Protein AF-A0AAP0PIX1-F1 (afdb_monomer)

Foldseek 3Di:
DVVCCVDPVNVVVLVVVVVVVVVDPPDDDDPDDPCPVVCVPAQKDFDHDDPPDTDIDHRDDDLVDPVQCVDPVRVVCNDPVNPPCVVVLVGPVSCVVLQNPDDDDVCPCCPPHVVVSVCVVPDDDDDPPD

Structure (mmCIF, N/CA/C/O backbone):
data_AF-A0AAP0PIX1-F1
#
_entry.id   AF-A0AAP0PIX1-F1
#
loop_
_atom_site.group_PDB
_atom_site.id
_atom_site.type_symbol
_atom_site.label_atom_id
_atom_site.label_alt_id
_atom_site.label_comp_id
_atom_site.label_asym_id
_atom_site.label_entity_id
_atom_site.label_seq_id
_atom_site.pdbx_PDB_ins_code
_atom_site.Cartn_x
_atom_site.Cartn_y
_atom_site.Cartn_z
_atom_site.occupancy
_atom_site.B_iso_or_equiv
_atom_site.auth_seq_id
_atom_site.auth_comp_id
_atom_site.auth_asym_id
_atom_site.auth_atom_id
_atom_site.pdbx_PDB_model_num
ATOM 1 N N . MET A 1 1 ? -19.109 12.434 10.156 1.00 69.94 1 MET A N 1
ATOM 2 C CA . MET A 1 1 ? -18.601 11.606 11.277 1.00 69.94 1 MET A CA 1
ATOM 3 C C . MET A 1 1 ? -17.072 11.412 11.260 1.00 69.94 1 MET A C 1
ATOM 5 O O . MET A 1 1 ? -16.390 12.119 11.981 1.00 69.94 1 MET A O 1
ATOM 9 N N . TRP A 1 2 ? -16.469 10.580 10.394 1.00 77.62 2 TRP A N 1
ATOM 10 C CA . TRP A 1 2 ? -15.022 10.238 10.450 1.00 77.62 2 TRP A CA 1
ATOM 11 C C . TRP A 1 2 ? -13.988 11.355 10.185 1.00 77.62 2 TRP A C 1
ATOM 13 O O . TRP A 1 2 ? -12.783 11.095 10.271 1.00 77.62 2 TRP A O 1
ATOM 23 N N . ARG A 1 3 ? -14.426 12.562 9.809 1.00 82.75 3 ARG A N 1
ATOM 24 C CA . ARG A 1 3 ? -13.554 13.745 9.695 1.00 82.75 3 ARG A CA 1
ATOM 25 C C . ARG A 1 3 ? -13.294 14.383 11.068 1.00 82.75 3 ARG A C 1
ATOM 27 O O . ARG A 1 3 ? -12.188 14.844 11.308 1.00 82.75 3 ARG A O 1
ATOM 34 N N . MET A 1 4 ? -14.260 14.314 11.987 1.00 86.31 4 MET A N 1
ATOM 35 C CA . MET A 1 4 ? -14.200 14.925 13.322 1.00 86.31 4 MET A CA 1
ATOM 36 C C . MET A 1 4 ? -13.718 13.909 14.362 1.00 86.31 4 MET A C 1
ATOM 38 O O . MET A 1 4 ? -14.446 13.527 15.275 1.00 86.31 4 MET A O 1
ATOM 42 N N . LYS A 1 5 ? -12.479 13.426 14.207 1.00 84.50 5 LYS A N 1
ATOM 43 C CA . LYS A 1 5 ? -11.917 12.372 15.075 1.00 84.50 5 LYS A CA 1
ATOM 44 C C . LYS A 1 5 ? -11.770 12.776 16.546 1.00 84.50 5 LYS A C 1
ATOM 46 O O . LYS A 1 5 ? -11.655 11.888 17.383 1.00 84.50 5 LYS A O 1
ATOM 51 N N . GLN A 1 6 ? -11.737 14.078 16.827 1.00 89.31 6 GLN A N 1
ATOM 52 C CA . GLN A 1 6 ? -11.576 14.641 18.168 1.00 89.31 6 GLN A CA 1
ATOM 53 C C . GLN A 1 6 ? -12.902 14.833 18.919 1.00 89.31 6 GLN A C 1
ATOM 55 O O . GLN A 1 6 ? -12.856 15.107 20.109 1.00 89.31 6 GLN A O 1
ATOM 60 N N . SER A 1 7 ? -14.054 14.676 18.256 1.00 93.31 7 SER A N 1
ATOM 61 C CA . SER A 1 7 ? -15.359 14.741 18.930 1.00 93.31 7 SER A CA 1
ATOM 62 C C . SER A 1 7 ? -15.497 13.640 19.983 1.00 93.31 7 SER A C 1
ATOM 64 O O . SER A 1 7 ? -14.962 12.543 19.798 1.00 93.31 7 SER A O 1
ATOM 66 N N . ASP A 1 8 ? -16.246 13.903 21.052 1.00 92.19 8 ASP A N 1
ATOM 67 C CA . ASP A 1 8 ? -16.367 12.978 22.186 1.00 92.19 8 ASP A CA 1
ATOM 68 C C . ASP A 1 8 ? -16.957 11.629 21.778 1.00 92.19 8 ASP A C 1
ATOM 70 O O . ASP A 1 8 ? -16.409 10.584 22.125 1.00 92.19 8 ASP A O 1
ATOM 74 N N . ALA A 1 9 ? -17.970 11.627 20.907 1.00 89.56 9 ALA A N 1
ATOM 75 C CA . ALA A 1 9 ? -18.521 10.400 20.332 1.00 89.56 9 ALA A CA 1
ATOM 76 C C . ALA A 1 9 ? -17.466 9.592 19.544 1.00 89.56 9 ALA A C 1
ATOM 78 O O . ALA A 1 9 ? -17.371 8.365 19.663 1.00 89.56 9 ALA A O 1
ATOM 79 N N . MET A 1 10 ? -16.623 10.260 18.748 1.00 89.19 10 MET A N 1
ATOM 80 C CA . MET A 1 10 ? -15.562 9.585 17.991 1.00 89.19 10 MET A CA 1
ATOM 81 C C . MET A 1 10 ? -14.406 9.120 18.875 1.00 89.19 10 MET A C 1
ATOM 83 O O . MET A 1 10 ? -13.786 8.102 18.561 1.00 89.19 10 MET A O 1
ATOM 87 N N . ARG A 1 11 ? -14.086 9.851 19.945 1.00 89.56 11 ARG A N 1
ATOM 88 C CA . ARG A 1 11 ? -13.067 9.459 20.924 1.00 89.56 11 ARG A CA 1
ATOM 89 C C . ARG A 1 11 ? -13.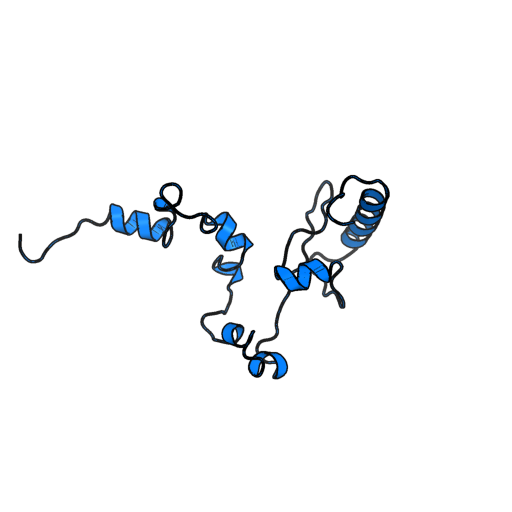534 8.261 21.738 1.00 89.56 11 ARG A C 1
ATOM 91 O O . ARG A 1 11 ? -12.788 7.293 21.843 1.00 89.56 11 ARG A O 1
ATOM 98 N N . PHE A 1 12 ? -14.776 8.280 22.218 1.00 91.50 12 PHE A N 1
ATOM 99 C CA . PHE A 1 12 ? -15.389 7.170 22.942 1.00 91.50 12 PHE A CA 1
ATOM 100 C C . PHE A 1 12 ? -15.391 5.886 22.104 1.00 91.50 12 PHE A C 1
ATOM 102 O O . PHE A 1 12 ? -14.828 4.872 22.514 1.00 91.50 12 PHE A O 1
ATOM 109 N N . THR A 1 13 ? -15.914 5.950 20.875 1.00 90.12 13 THR A N 1
ATOM 110 C CA . THR A 1 13 ? -15.947 4.787 19.967 1.00 90.12 13 THR A CA 1
ATOM 111 C C . THR A 1 13 ? -14.554 4.272 19.595 1.00 90.12 13 THR A C 1
ATOM 113 O O . THR A 1 13 ? -14.359 3.064 19.471 1.00 90.12 13 THR A O 1
ATOM 116 N N . GLN A 1 14 ? -13.562 5.153 19.420 1.00 89.31 14 GLN A N 1
ATOM 117 C CA . GLN A 1 14 ? -12.176 4.735 19.183 1.00 89.31 14 GLN A CA 1
ATOM 118 C C . GLN A 1 14 ? -11.547 4.098 20.424 1.00 89.31 14 GLN A C 1
ATOM 120 O O . GLN A 1 14 ? -10.843 3.106 20.275 1.00 89.31 14 GLN A O 1
ATOM 125 N N . ARG A 1 15 ? -11.827 4.616 21.626 1.00 90.56 15 ARG A N 1
ATOM 126 C CA . ARG A 1 15 ? -11.310 4.074 22.890 1.00 90.56 15 ARG A CA 1
ATOM 127 C C . ARG A 1 15 ? -11.793 2.646 23.122 1.00 90.56 15 ARG A C 1
ATOM 129 O O . ARG A 1 15 ? -10.966 1.773 23.364 1.00 90.56 15 ARG A O 1
ATOM 136 N N . VAL A 1 16 ? -13.102 2.415 22.993 1.00 92.69 16 VAL A N 1
ATOM 137 C CA . VAL A 1 16 ? -13.706 1.079 23.142 1.00 92.69 16 VAL A CA 1
ATOM 138 C C . VAL A 1 16 ? -13.105 0.099 22.130 1.00 92.69 16 VAL A C 1
ATOM 140 O O . VAL A 1 16 ? -12.699 -0.995 22.502 1.00 92.69 16 VAL A O 1
ATOM 143 N N . ARG A 1 17 ? -12.936 0.521 20.870 1.00 91.06 17 ARG A N 1
ATOM 144 C CA . ARG A 1 17 ? -12.323 -0.326 19.833 1.00 91.06 17 ARG A CA 1
ATOM 145 C C . ARG A 1 17 ? -10.852 -0.630 20.074 1.00 91.06 17 ARG A C 1
ATOM 147 O O . ARG A 1 17 ? -10.441 -1.761 19.878 1.00 91.06 17 ARG A O 1
ATOM 154 N N . CYS A 1 18 ? -10.049 0.354 20.478 1.00 90.81 18 CYS A N 1
ATOM 155 C CA . CYS A 1 18 ? -8.646 0.096 20.806 1.00 90.81 18 CYS A CA 1
ATOM 156 C C . CYS A 1 18 ? -8.529 -0.894 21.967 1.00 90.81 18 CYS A C 1
ATOM 158 O O . CYS A 1 18 ? -7.662 -1.757 21.928 1.00 90.81 18 CYS A O 1
ATOM 160 N N . TRP A 1 19 ? -9.397 -0.785 22.978 1.00 91.94 19 TRP A N 1
ATOM 161 C CA . TRP A 1 19 ? -9.438 -1.752 24.073 1.00 91.94 19 TRP A CA 1
ATOM 162 C C . TRP A 1 19 ? -9.752 -3.165 23.566 1.00 91.94 19 TRP A C 1
ATOM 164 O O . TRP A 1 19 ? -9.021 -4.091 23.901 1.00 91.94 19 TRP A O 1
ATOM 174 N N . GLU A 1 20 ? -10.757 -3.311 22.701 1.00 92.38 20 GLU A N 1
ATOM 175 C CA . GLU A 1 20 ? -11.119 -4.592 22.083 1.00 92.38 20 GLU A CA 1
ATOM 176 C C . GLU A 1 20 ? -9.965 -5.175 21.247 1.00 92.38 20 GLU A C 1
ATOM 178 O O . GLU A 1 20 ? -9.625 -6.346 21.389 1.00 92.38 20 GLU A O 1
ATOM 183 N N . TYR A 1 21 ? -9.307 -4.353 20.422 1.00 91.75 21 TYR A N 1
ATOM 184 C CA . TYR A 1 21 ? -8.195 -4.798 19.576 1.00 91.75 21 TYR A CA 1
ATOM 185 C C . TYR A 1 21 ? -6.972 -5.257 20.370 1.00 91.75 21 TYR A C 1
ATOM 187 O O . TYR A 1 21 ? -6.250 -6.125 19.893 1.00 91.75 21 TYR A O 1
ATOM 195 N N . ARG A 1 22 ? -6.739 -4.725 21.577 1.00 90.25 22 ARG A N 1
ATOM 196 C CA . ARG A 1 22 ? -5.639 -5.190 22.441 1.00 90.25 22 ARG A CA 1
ATOM 197 C C . ARG A 1 22 ? -5.840 -6.604 22.964 1.00 90.25 22 ARG A C 1
ATOM 199 O O . ARG A 1 22 ? -4.856 -7.263 23.272 1.00 90.25 22 ARG A O 1
ATOM 206 N N . GLN A 1 23 ? -7.089 -7.041 23.104 1.00 92.38 23 GLN A N 1
ATOM 207 C CA . GLN A 1 23 ? -7.397 -8.394 23.568 1.00 92.38 23 GLN A CA 1
ATOM 208 C C . GLN A 1 23 ? -7.271 -9.429 22.443 1.00 92.38 23 GLN A C 1
ATOM 210 O O . GLN A 1 23 ? -7.301 -10.629 22.697 1.00 92.38 23 GLN A O 1
ATOM 215 N N . GLN A 1 24 ? -7.162 -8.978 21.191 1.00 92.12 24 GLN A N 1
ATOM 216 C CA . GLN A 1 24 ? -7.089 -9.844 20.022 1.00 92.12 24 GLN A CA 1
ATOM 217 C C . GLN A 1 24 ? -5.631 -10.143 19.635 1.00 92.12 24 GLN A C 1
ATOM 219 O O . GLN A 1 24 ? -4.724 -9.371 19.958 1.00 92.12 24 GLN A O 1
ATOM 224 N N . PRO A 1 25 ? -5.387 -11.238 18.894 1.00 94.31 25 PRO A N 1
ATOM 225 C CA . PRO A 1 25 ? -4.084 -11.502 18.295 1.00 94.31 25 PRO A CA 1
ATOM 226 C C . PRO A 1 25 ? -3.641 -10.384 17.341 1.00 94.31 25 PRO A C 1
ATOM 228 O O . PRO A 1 25 ? -4.454 -9.637 16.797 1.00 94.31 25 PRO A O 1
ATOM 231 N N . SER A 1 26 ? -2.338 -10.323 17.058 1.00 90.75 26 SER A N 1
ATOM 232 C CA . SER A 1 26 ? -1.739 -9.304 16.181 1.00 90.75 26 SER A CA 1
ATOM 233 C C . SER A 1 26 ? -2.311 -9.283 14.755 1.00 90.75 26 SER A C 1
ATOM 235 O O . SER A 1 26 ? -2.324 -8.231 14.111 1.00 90.75 26 SER A O 1
ATOM 237 N N . MET A 1 27 ? -2.797 -10.424 14.256 1.00 92.00 27 MET A N 1
ATOM 238 C CA . MET A 1 27 ? -3.501 -10.543 12.981 1.00 92.00 27 MET A CA 1
ATOM 239 C C . MET A 1 27 ? -4.813 -11.295 13.174 1.00 92.00 27 MET A C 1
ATOM 241 O O . MET A 1 27 ? -4.833 -12.437 13.624 1.00 92.00 27 MET A O 1
ATOM 245 N N . VAL A 1 28 ? -5.911 -10.657 12.777 1.00 93.50 28 VAL A N 1
ATOM 246 C CA . VAL A 1 28 ? -7.265 -11.204 12.867 1.00 93.50 28 VAL A CA 1
ATOM 247 C C . VAL A 1 28 ? -7.998 -10.990 11.547 1.00 93.50 28 VAL A C 1
ATOM 249 O O . VAL A 1 28 ? -7.895 -9.932 10.918 1.00 93.50 28 VAL A O 1
ATOM 252 N N . ARG A 1 29 ? -8.751 -12.000 11.101 1.00 91.94 29 ARG A N 1
ATOM 253 C CA . ARG A 1 29 ? -9.639 -11.871 9.941 1.00 91.94 29 ARG A CA 1
ATOM 254 C C . ARG A 1 29 ? -10.947 -11.225 10.383 1.00 91.94 29 ARG A C 1
ATOM 256 O O . ARG A 1 29 ? -11.638 -11.749 11.248 1.00 91.94 29 ARG A O 1
ATOM 263 N N . VAL A 1 30 ? -11.321 -10.128 9.732 1.00 89.06 30 VAL A N 1
ATOM 264 C CA . VAL A 1 30 ? -12.580 -9.423 10.002 1.00 89.06 30 VAL A CA 1
ATOM 265 C C . VAL A 1 30 ? -13.595 -9.737 8.903 1.00 89.06 30 VAL A C 1
ATOM 267 O O . VAL A 1 30 ? -13.260 -9.725 7.720 1.00 89.06 30 VAL A O 1
ATOM 270 N N . THR A 1 31 ? -14.847 -9.999 9.281 1.00 89.44 31 THR A N 1
ATOM 271 C CA . THR A 1 31 ? -15.933 -10.311 8.333 1.00 89.44 31 THR A CA 1
ATOM 272 C C . THR A 1 31 ? -16.421 -9.084 7.566 1.00 89.44 31 THR A C 1
ATOM 274 O O . THR A 1 31 ? -16.711 -9.169 6.375 1.00 89.44 31 THR A O 1
ATOM 277 N N . ARG A 1 32 ? -16.512 -7.926 8.229 1.00 86.81 32 ARG A N 1
ATOM 278 C CA . ARG A 1 32 ? -16.939 -6.659 7.624 1.00 86.81 32 ARG A CA 1
ATOM 279 C C . ARG A 1 32 ? -15.988 -5.532 8.007 1.00 86.81 32 ARG A C 1
ATOM 281 O O . ARG A 1 32 ? -15.641 -5.403 9.178 1.00 86.81 32 ARG A O 1
ATOM 288 N N . PRO A 1 33 ? -15.597 -4.663 7.063 1.00 87.00 33 PRO A N 1
ATOM 289 C CA . PRO A 1 33 ? -14.685 -3.583 7.381 1.00 87.00 33 PRO A CA 1
ATOM 290 C C . PRO A 1 33 ? -15.364 -2.582 8.312 1.00 87.00 33 PRO A C 1
ATOM 292 O O . PRO A 1 33 ? -16.436 -2.064 8.008 1.00 87.00 33 PRO A O 1
AT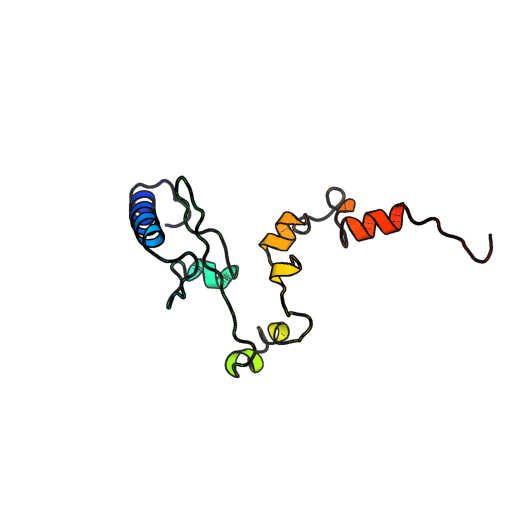OM 295 N N . THR A 1 34 ? -14.661 -2.158 9.360 1.00 85.50 34 THR A N 1
ATOM 296 C CA . THR A 1 34 ? -15.135 -1.137 10.317 1.00 85.50 34 THR A CA 1
ATOM 297 C C . THR A 1 34 ? -15.485 0.215 9.656 1.00 85.50 34 THR A C 1
ATOM 299 O O . THR A 1 34 ? -16.106 1.094 10.251 1.00 85.50 34 THR A O 1
ATOM 302 N N . ARG A 1 35 ? -15.034 0.416 8.407 1.00 82.69 35 ARG A N 1
ATOM 303 C CA . ARG A 1 35 ? -15.226 1.628 7.597 1.00 82.69 35 ARG A CA 1
ATOM 304 C C . ARG A 1 35 ? -15.470 1.273 6.127 1.00 82.69 35 ARG A C 1
ATOM 306 O O . ARG A 1 35 ? -14.521 1.328 5.334 1.00 82.69 35 ARG A O 1
ATOM 313 N N . PRO A 1 36 ? -16.706 0.913 5.752 1.00 82.75 36 PRO A N 1
ATOM 314 C CA . PRO A 1 36 ? -17.030 0.515 4.383 1.00 82.75 36 PRO A CA 1
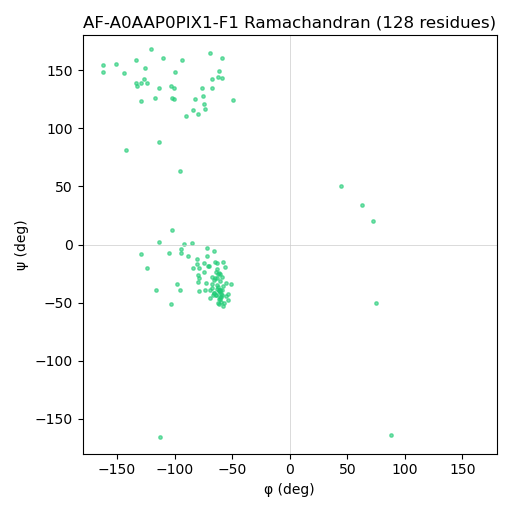ATOM 315 C C . PRO A 1 36 ? -16.759 1.630 3.359 1.00 82.75 36 PRO A C 1
ATOM 317 O O . PRO A 1 36 ? -16.189 1.380 2.298 1.00 82.75 36 PRO A O 1
ATOM 320 N N . ASP A 1 37 ? -17.065 2.882 3.721 1.00 81.56 37 ASP A N 1
ATOM 321 C CA . ASP A 1 37 ? -16.846 4.100 2.920 1.00 81.56 37 ASP A CA 1
ATOM 322 C C . ASP A 1 37 ? -15.389 4.287 2.475 1.00 81.56 37 ASP A C 1
ATOM 324 O O . ASP A 1 37 ? -15.090 4.870 1.425 1.00 81.56 37 ASP A O 1
ATOM 328 N N . LYS A 1 38 ? -14.462 3.847 3.327 1.00 78.88 38 LYS A N 1
ATOM 329 C CA . LYS A 1 38 ? -13.027 4.018 3.137 1.00 78.88 38 LYS A CA 1
ATOM 330 C C . LYS A 1 38 ? -12.404 2.792 2.491 1.00 78.88 38 LYS A C 1
ATOM 332 O O . LYS A 1 38 ? -11.550 2.964 1.622 1.00 78.88 38 LYS A O 1
ATOM 337 N N . ALA A 1 39 ? -12.862 1.603 2.884 1.00 79.19 39 ALA A N 1
ATOM 338 C CA . ALA A 1 39 ? -12.472 0.329 2.293 1.00 79.19 39 ALA A CA 1
ATOM 339 C C . ALA A 1 39 ? -12.673 0.347 0.771 1.00 79.19 39 ALA A C 1
ATOM 341 O O . ALA A 1 39 ? -11.726 0.098 0.030 1.00 79.19 39 ALA A O 1
ATOM 342 N N . ARG A 1 40 ? -13.848 0.805 0.310 1.00 75.62 40 ARG A N 1
ATOM 343 C CA . ARG A 1 40 ? -14.176 0.930 -1.122 1.00 75.62 40 ARG A CA 1
ATOM 344 C C . ARG A 1 40 ? -13.272 1.892 -1.904 1.00 75.62 40 ARG A C 1
ATOM 346 O O . ARG A 1 40 ? -13.162 1.766 -3.112 1.00 75.62 40 ARG A O 1
ATOM 353 N N . ARG A 1 41 ? -12.640 2.870 -1.242 1.00 73.88 41 ARG A N 1
ATOM 354 C CA . ARG A 1 41 ? -11.909 3.961 -1.917 1.00 73.88 41 ARG A CA 1
ATOM 355 C C . ARG A 1 41 ? -10.404 3.755 -2.009 1.00 73.88 41 ARG A C 1
ATOM 357 O O . ARG A 1 41 ? -9.778 4.286 -2.913 1.00 73.88 41 ARG A O 1
ATOM 364 N N . LEU A 1 42 ? -9.795 3.120 -1.009 1.00 65.56 42 LEU A N 1
ATOM 365 C CA . LEU A 1 42 ? -8.336 3.171 -0.830 1.00 65.56 42 LEU A CA 1
ATOM 366 C C . LEU A 1 42 ? -7.666 1.811 -0.665 1.00 65.56 42 LEU A C 1
ATOM 368 O O . LEU A 1 42 ? -6.437 1.768 -0.606 1.00 65.56 42 LEU A O 1
ATOM 372 N N . GLY A 1 43 ? -8.428 0.725 -0.534 1.00 60.62 43 GLY A N 1
ATOM 373 C CA . GLY A 1 43 ? -7.871 -0.583 -0.203 1.00 60.62 43 GLY A CA 1
ATOM 374 C C . GLY A 1 43 ? -7.458 -0.698 1.270 1.00 60.62 43 GLY A C 1
ATOM 375 O O . GLY A 1 43 ? -7.870 -1.624 1.943 1.00 60.62 43 GLY A O 1
ATOM 376 N N . TYR A 1 44 ? -6.677 0.237 1.828 1.00 64.44 44 TYR A N 1
ATOM 377 C CA . TYR A 1 44 ? -6.248 0.159 3.235 1.00 64.44 44 TYR A CA 1
ATOM 378 C C . TYR A 1 44 ? -5.741 1.506 3.798 1.00 64.44 44 TYR A C 1
ATOM 380 O O . TYR A 1 44 ? -5.203 2.334 3.057 1.00 64.44 44 TYR A O 1
ATOM 388 N N . LYS A 1 45 ? -5.934 1.761 5.106 1.00 62.53 45 LYS A N 1
ATOM 389 C CA . LYS A 1 45 ? -5.343 2.897 5.859 1.00 62.53 45 LYS A CA 1
ATOM 390 C C . LYS A 1 45 ? -5.405 2.648 7.376 1.00 62.53 45 LYS A C 1
ATOM 392 O O . LYS A 1 45 ? -6.315 1.965 7.833 1.00 62.53 45 LYS A O 1
ATOM 397 N N . ALA A 1 46 ? -4.499 3.272 8.142 1.00 62.34 46 ALA A N 1
ATOM 398 C CA . ALA A 1 46 ? -4.549 3.323 9.611 1.00 62.34 46 ALA A CA 1
ATOM 399 C C . ALA A 1 46 ? -5.938 3.755 10.101 1.00 62.34 46 ALA A C 1
ATOM 401 O O . ALA A 1 46 ? -6.436 4.819 9.692 1.00 62.34 46 ALA A O 1
ATOM 402 N N . LYS A 1 47 ? -6.557 2.940 10.957 1.00 74.12 47 LYS A N 1
ATOM 403 C CA . LYS A 1 47 ? -7.917 3.192 11.440 1.00 74.12 47 LYS A CA 1
ATOM 404 C C . LYS A 1 47 ? -7.932 3.741 12.857 1.00 74.12 47 LYS A C 1
ATOM 406 O O . LYS A 1 47 ? -8.530 4.800 13.067 1.00 74.12 47 LYS A O 1
ATOM 411 N N . GLN A 1 48 ? -7.236 3.076 13.769 1.00 81.31 48 GLN A N 1
ATOM 412 C CA . GLN A 1 48 ? -7.130 3.448 15.173 1.00 81.31 48 GLN A CA 1
ATOM 413 C C . GLN A 1 48 ? -5.676 3.378 15.627 1.00 81.31 48 GLN A C 1
ATOM 415 O O . GLN A 1 48 ? -4.844 2.715 15.011 1.00 81.31 48 GLN A O 1
ATOM 420 N N . GLN A 1 49 ? -5.379 4.092 16.699 1.00 86.56 49 GLN A N 1
ATOM 421 C CA . GLN A 1 49 ? -4.108 4.010 17.392 1.00 86.56 49 GLN A CA 1
ATOM 422 C C . GLN A 1 49 ? -4.378 4.178 18.880 1.00 86.56 49 GLN A C 1
ATOM 424 O O . GLN A 1 49 ? -5.301 4.902 19.261 1.00 86.56 49 GLN A O 1
ATOM 429 N N . ASP A 1 50 ? -3.581 3.516 19.696 1.00 86.00 50 ASP A N 1
ATOM 430 C CA . ASP A 1 50 ? -3.459 3.838 21.106 1.00 86.00 50 ASP A CA 1
ATOM 431 C C . ASP A 1 50 ? -2.051 4.392 21.382 1.00 86.00 50 ASP A C 1
ATOM 433 O O . ASP A 1 50 ? -1.363 4.830 20.457 1.00 86.00 50 ASP A O 1
ATOM 437 N N . SER A 1 51 ? -1.655 4.462 22.651 1.00 87.50 51 SER A N 1
ATOM 438 C CA . SER A 1 51 ? -0.324 4.921 23.058 1.00 87.50 51 SER A CA 1
ATOM 439 C C . SER A 1 51 ? 0.807 4.036 22.529 1.00 87.50 51 SER A C 1
ATOM 441 O O . SER A 1 51 ? 1.925 4.515 22.375 1.00 87.50 51 SER A O 1
ATOM 443 N N . THR A 1 52 ? 0.524 2.763 22.254 1.00 89.19 52 THR A N 1
ATOM 444 C CA . THR A 1 52 ? 1.534 1.721 22.037 1.00 89.19 52 THR A CA 1
ATOM 445 C C . THR A 1 52 ? 1.483 1.171 20.609 1.00 89.19 52 THR A C 1
ATOM 447 O O . THR A 1 52 ? 2.514 0.954 19.979 1.00 89.19 52 THR A O 1
ATOM 450 N N . TYR A 1 53 ? 0.287 0.998 20.057 1.00 90.81 53 TYR A N 1
ATOM 451 C CA . TYR A 1 53 ? 0.010 0.301 18.813 1.00 90.81 53 TYR A CA 1
ATOM 452 C C . TYR A 1 53 ? -0.776 1.164 17.827 1.00 90.81 53 TYR A C 1
ATOM 454 O O . TYR A 1 53 ? -1.586 2.030 18.173 1.00 90.81 53 TYR A O 1
ATOM 462 N N . LYS A 1 54 ? -0.564 0.875 16.542 1.00 90.25 54 LYS A N 1
ATOM 463 C CA . LYS A 1 54 ? -1.357 1.404 15.432 1.00 90.25 54 LYS A CA 1
ATOM 464 C C . LYS A 1 54 ? -2.046 0.245 14.737 1.00 90.25 54 LYS A C 1
ATOM 466 O O . LYS A 1 54 ? -1.387 -0.682 14.279 1.00 90.25 54 LYS A O 1
ATOM 471 N N . TYR A 1 55 ? -3.362 0.341 14.610 1.00 90.38 55 TYR A N 1
ATOM 472 C CA . TYR A 1 55 ? -4.196 -0.699 14.029 1.00 90.38 55 TYR A CA 1
ATOM 473 C C . TYR A 1 55 ? -4.548 -0.361 12.580 1.00 90.38 55 TYR A C 1
ATOM 475 O O . TYR A 1 55 ? -4.944 0.765 12.229 1.00 90.38 55 TYR A O 1
ATOM 483 N N . PHE A 1 56 ? -4.420 -1.369 11.725 1.00 88.88 56 PHE A N 1
ATOM 484 C CA . PHE A 1 56 ? -4.689 -1.287 10.298 1.00 88.88 56 PHE A CA 1
ATOM 485 C C . PHE A 1 56 ? -5.620 -2.426 9.905 1.00 88.88 56 PHE A C 1
ATOM 487 O O . PHE A 1 56 ? -5.419 -3.559 10.317 1.00 88.88 56 PHE A O 1
ATOM 494 N N . GLU A 1 57 ? -6.595 -2.135 9.050 1.00 88.44 57 GLU A N 1
ATOM 495 C CA . GLU A 1 57 ? -7.280 -3.190 8.306 1.00 88.44 57 GLU A CA 1
ATOM 496 C C . GLU A 1 57 ? -6.706 -3.224 6.899 1.00 88.44 57 GLU A C 1
ATOM 498 O O . GLU A 1 57 ? -6.687 -2.197 6.210 1.00 88.44 57 GLU A O 1
ATOM 503 N N . VAL A 1 58 ? -6.239 -4.402 6.499 1.00 88.38 58 VAL A N 1
ATOM 504 C CA . VAL A 1 58 ? -5.687 -4.674 5.175 1.00 88.38 58 VAL A CA 1
ATOM 505 C C . VAL A 1 58 ? -6.746 -5.407 4.362 1.00 88.38 58 VAL A C 1
ATOM 507 O O . VAL A 1 58 ? -7.268 -6.426 4.804 1.00 88.38 58 VAL A O 1
ATOM 510 N N . ILE A 1 59 ? -7.076 -4.890 3.176 1.00 89.12 59 ILE A N 1
ATOM 511 C CA . ILE A 1 59 ? -7.939 -5.607 2.235 1.00 89.12 59 ILE A CA 1
ATOM 512 C C . ILE A 1 59 ? -7.073 -6.564 1.430 1.00 89.12 59 ILE A C 1
ATOM 514 O O . ILE A 1 59 ? -6.199 -6.142 0.671 1.00 89.12 59 ILE A O 1
ATOM 518 N N . LEU A 1 60 ? -7.346 -7.849 1.618 1.00 90.00 60 LEU A N 1
ATOM 519 C CA . LEU A 1 60 ? -6.779 -8.937 0.842 1.00 90.00 60 LEU A CA 1
ATOM 520 C C . LEU A 1 60 ? -7.798 -9.380 -0.207 1.00 90.00 60 LEU A C 1
ATOM 522 O O . LEU A 1 60 ? -9.007 -9.281 0.001 1.00 90.00 60 LEU A O 1
ATOM 526 N N . ILE A 1 61 ? -7.288 -9.846 -1.337 1.00 90.38 61 ILE A N 1
ATOM 527 C CA . ILE A 1 61 ? -8.075 -10.375 -2.448 1.00 90.38 61 ILE A CA 1
ATOM 528 C C . ILE A 1 61 ? -7.557 -11.784 -2.701 1.00 90.38 61 ILE A C 1
ATOM 530 O O . ILE A 1 61 ? -6.345 -11.987 -2.658 1.00 90.38 61 ILE A O 1
ATOM 534 N N . ASP A 1 62 ? -8.461 -12.723 -2.963 1.00 93.31 62 ASP A N 1
ATOM 535 C CA . ASP A 1 62 ? -8.116 -14.075 -3.395 1.00 93.31 62 ASP A CA 1
ATOM 536 C C . ASP A 1 62 ? -8.035 -14.132 -4.934 1.00 93.31 62 ASP A C 1
ATOM 538 O O . ASP A 1 62 ? -9.069 -14.026 -5.599 1.00 93.31 62 ASP A O 1
ATOM 542 N N . PRO A 1 63 ? -6.837 -14.292 -5.531 1.00 94.56 63 PRO A N 1
ATOM 543 C CA . PRO A 1 63 ? -6.682 -14.359 -6.983 1.00 94.56 63 PRO A CA 1
ATOM 544 C C . PRO A 1 63 ? -7.225 -15.645 -7.620 1.00 94.56 63 PRO A C 1
ATOM 546 O O . PRO A 1 63 ? -7.411 -15.674 -8.842 1.00 94.56 63 PRO A O 1
ATOM 549 N N . ALA A 1 64 ? -7.425 -16.709 -6.833 1.00 95.06 64 ALA A N 1
ATOM 550 C CA . ALA A 1 64 ? -7.953 -17.986 -7.310 1.00 95.06 64 ALA A CA 1
ATOM 551 C C . ALA A 1 64 ? -9.483 -17.961 -7.451 1.00 95.06 64 ALA A C 1
ATOM 553 O O . ALA A 1 64 ? -10.055 -18.788 -8.155 1.00 95.06 64 ALA A O 1
ATOM 554 N N . HIS A 1 65 ? -10.151 -16.990 -6.829 1.00 96.56 65 HIS A N 1
ATOM 555 C CA . HIS A 1 65 ? -11.600 -16.899 -6.846 1.00 96.56 65 HIS A CA 1
ATOM 556 C C . HIS A 1 65 ? -12.141 -16.392 -8.196 1.00 96.56 65 HIS A C 1
ATOM 558 O O . HIS A 1 65 ? -11.762 -15.319 -8.675 1.00 96.56 65 HIS A O 1
ATOM 564 N N . ASN A 1 66 ? -13.093 -17.124 -8.786 1.00 96.56 66 ASN A N 1
ATOM 565 C CA . ASN A 1 66 ? -13.645 -16.820 -10.114 1.00 96.56 66 ASN A CA 1
ATOM 566 C C . ASN A 1 66 ? -14.262 -15.419 -10.218 1.00 96.56 66 ASN A C 1
ATOM 568 O O . ASN A 1 66 ? -14.086 -14.764 -11.241 1.00 96.56 66 ASN A O 1
ATOM 572 N N . ALA A 1 67 ? -14.914 -14.908 -9.165 1.00 95.94 67 ALA A N 1
ATOM 573 C CA . ALA A 1 67 ? -15.483 -13.557 -9.212 1.00 95.94 67 ALA A CA 1
ATOM 574 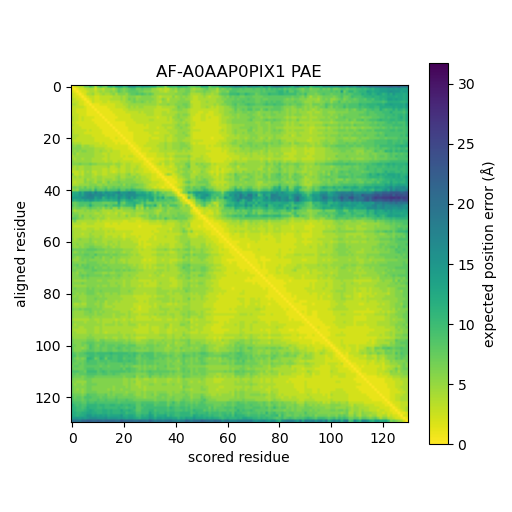C C . ALA A 1 67 ? -14.408 -12.466 -9.378 1.00 95.94 67 ALA A C 1
ATOM 576 O O . ALA A 1 67 ? -14.672 -11.435 -9.985 1.00 95.94 67 ALA A O 1
ATOM 577 N N . ILE A 1 68 ? -13.183 -12.702 -8.891 1.00 94.44 68 ILE A N 1
ATOM 578 C CA . ILE A 1 68 ? -12.054 -11.779 -9.071 1.00 94.44 68 ILE A CA 1
ATOM 579 C C . ILE A 1 68 ? -11.461 -11.920 -10.473 1.00 94.44 68 ILE A C 1
ATOM 581 O O . ILE A 1 68 ? -11.120 -10.918 -11.096 1.00 94.44 68 ILE A O 1
ATOM 585 N N . ARG A 1 69 ? -11.354 -13.152 -10.983 1.00 94.88 69 ARG A N 1
ATOM 586 C CA . ARG A 1 69 ? -10.801 -13.426 -12.320 1.00 94.88 69 ARG A CA 1
ATOM 587 C C . ARG A 1 69 ? -11.696 -12.895 -13.442 1.00 94.88 69 ARG A C 1
ATOM 589 O O . ARG A 1 69 ? -11.182 -12.391 -14.438 1.00 94.88 69 ARG A O 1
ATOM 596 N N . ASN A 1 70 ? -13.011 -12.985 -13.259 1.00 96.31 70 ASN A N 1
ATOM 597 C CA . ASN A 1 70 ? -14.002 -12.590 -14.258 1.00 96.31 70 ASN A CA 1
ATOM 598 C C . ASN A 1 70 ? -14.316 -11.084 -14.235 1.00 96.31 70 ASN A C 1
ATOM 600 O O . ASN A 1 70 ? -14.812 -10.567 -15.231 1.00 96.31 70 ASN A O 1
ATOM 604 N N . ASP A 1 71 ? -14.037 -10.368 -13.137 1.00 95.88 71 ASP A N 1
ATOM 605 C CA . ASP A 1 71 ? -14.284 -8.923 -13.051 1.00 95.88 71 ASP A CA 1
ATOM 606 C C . ASP A 1 71 ? -13.164 -8.121 -13.756 1.00 95.88 71 ASP A C 1
ATOM 608 O O . ASP A 1 71 ? -12.036 -8.051 -13.248 1.00 95.88 71 ASP A O 1
ATOM 612 N N . PRO A 1 72 ? -13.457 -7.440 -14.884 1.00 94.88 72 PRO A N 1
ATOM 613 C CA . PRO A 1 72 ? -12.460 -6.698 -15.659 1.00 94.88 72 PRO A CA 1
ATOM 614 C C . PRO A 1 72 ? -11.850 -5.504 -14.908 1.00 94.88 72 PRO A C 1
ATOM 616 O O . PRO A 1 72 ? -10.823 -4.970 -15.322 1.00 94.88 72 PRO A O 1
ATOM 619 N N . ARG A 1 73 ? -12.456 -5.050 -13.804 1.00 92.25 73 ARG A N 1
ATOM 620 C CA . ARG A 1 73 ? -11.946 -3.914 -13.019 1.00 92.25 73 ARG A CA 1
ATOM 621 C C . ARG A 1 73 ? -10.789 -4.306 -12.106 1.00 92.25 73 ARG A C 1
ATOM 623 O O . ARG A 1 73 ? -9.966 -3.454 -11.761 1.00 92.25 73 ARG A O 1
ATOM 630 N N . ILE A 1 74 ? -10.745 -5.563 -11.667 1.00 91.69 74 ILE A N 1
ATOM 631 C CA . ILE A 1 74 ? -9.823 -6.022 -10.621 1.00 91.69 74 ILE A CA 1
ATOM 632 C C . ILE A 1 74 ? -8.942 -7.190 -11.053 1.00 91.69 74 ILE A C 1
ATOM 634 O O . ILE A 1 74 ? -7.878 -7.363 -10.459 1.00 91.69 74 ILE A O 1
ATOM 638 N N . ASN A 1 75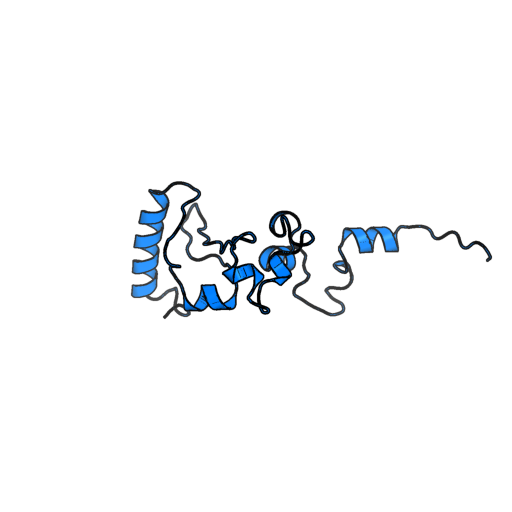 ? -9.320 -7.940 -12.092 1.00 93.94 75 ASN A N 1
ATOM 639 C CA . ASN A 1 75 ? -8.603 -9.134 -12.548 1.00 93.94 75 ASN A CA 1
ATOM 640 C C . ASN A 1 75 ? -7.122 -8.894 -12.893 1.00 93.94 75 ASN A C 1
ATOM 642 O O . ASN A 1 75 ? -6.329 -9.832 -12.839 1.00 93.94 75 ASN A O 1
ATOM 646 N N . TRP A 1 76 ? -6.707 -7.645 -13.141 1.00 94.88 76 TRP A N 1
ATOM 647 C CA . TRP A 1 76 ? -5.297 -7.269 -13.266 1.00 94.88 76 TRP A CA 1
ATOM 648 C C . TRP A 1 76 ? -4.462 -7.766 -12.079 1.00 94.88 76 TRP A C 1
ATOM 650 O O . TRP A 1 76 ? -3.320 -8.167 -12.274 1.00 94.88 76 TRP A O 1
ATOM 660 N N . ILE A 1 77 ? -5.023 -7.808 -10.862 1.00 93.69 77 ILE A N 1
ATOM 661 C CA . ILE A 1 77 ? -4.326 -8.273 -9.654 1.00 93.69 77 ILE A CA 1
ATOM 662 C C . ILE A 1 77 ? -3.945 -9.760 -9.726 1.00 93.69 77 ILE A C 1
ATOM 664 O O . ILE A 1 77 ? -3.002 -10.171 -9.052 1.00 93.69 77 ILE A O 1
ATOM 668 N N . CYS A 1 78 ? -4.641 -10.557 -10.545 1.00 95.12 78 CYS A N 1
ATOM 669 C CA . CYS A 1 78 ? -4.404 -11.992 -10.692 1.00 95.12 78 CYS A CA 1
ATOM 670 C C . CYS A 1 78 ? -3.144 -12.315 -11.505 1.00 95.12 78 CYS A C 1
ATOM 672 O O . CYS A 1 78 ? -2.655 -13.444 -11.440 1.00 95.12 78 CYS A O 1
ATOM 674 N N . ASN A 1 79 ? -2.591 -11.351 -12.248 1.00 95.75 79 ASN A N 1
ATOM 675 C CA . ASN A 1 79 ? -1.379 -11.585 -13.028 1.00 95.75 79 ASN A CA 1
ATOM 676 C C . ASN A 1 79 ? -0.167 -11.822 -12.104 1.00 95.75 79 ASN A C 1
ATOM 678 O O . ASN A 1 79 ? -0.006 -11.133 -11.089 1.00 95.75 79 ASN A O 1
ATOM 682 N N . PRO A 1 80 ? 0.761 -12.729 -12.466 1.00 95.88 80 PRO A N 1
ATOM 683 C CA . PRO A 1 80 ? 1.889 -13.106 -11.607 1.00 95.88 80 PRO A CA 1
ATOM 684 C C . PRO A 1 80 ? 2.823 -11.932 -11.269 1.00 95.88 80 PRO A C 1
ATOM 686 O O . PRO A 1 80 ? 3.435 -11.913 -10.201 1.00 95.88 80 PRO A O 1
ATOM 689 N N . VAL A 1 81 ? 2.876 -10.901 -12.119 1.00 96.25 81 VAL A N 1
ATOM 690 C CA . VAL A 1 81 ? 3.644 -9.664 -11.881 1.00 96.25 81 VAL A CA 1
ATOM 691 C C . VAL A 1 81 ? 3.162 -8.867 -10.663 1.00 96.25 81 VAL A C 1
ATOM 693 O O . VAL A 1 81 ? 3.885 -7.995 -10.172 1.00 96.25 81 VAL A O 1
ATOM 696 N N . HIS A 1 82 ? 1.961 -9.152 -10.150 1.00 95.38 82 HIS A N 1
ATOM 697 C CA . HIS A 1 82 ? 1.359 -8.509 -8.982 1.00 95.38 82 HIS A CA 1
ATOM 698 C C . HIS A 1 82 ? 1.441 -9.351 -7.700 1.00 95.38 82 HIS A C 1
ATOM 700 O O . HIS A 1 82 ? 0.860 -8.963 -6.687 1.00 95.38 82 HIS A O 1
ATOM 706 N N . LYS A 1 83 ? 2.240 -10.425 -7.685 1.00 94.88 83 LYS A N 1
ATOM 707 C CA . LYS A 1 83 ? 2.613 -11.116 -6.441 1.00 94.88 83 LYS A CA 1
ATOM 708 C C . LYS A 1 83 ? 3.404 -10.191 -5.511 1.00 94.88 83 LYS A C 1
ATOM 710 O O . LYS A 1 83 ? 4.183 -9.352 -5.975 1.00 94.88 83 LYS A O 1
ATOM 715 N N . HIS A 1 84 ? 3.198 -10.326 -4.205 1.00 95.75 84 HIS A N 1
ATOM 716 C CA . HIS A 1 84 ? 3.949 -9.624 -3.157 1.00 95.75 84 HIS A CA 1
ATOM 717 C C . HIS A 1 84 ? 4.176 -8.121 -3.406 1.00 95.75 84 HIS A C 1
ATOM 719 O O . HIS A 1 84 ? 5.299 -7.602 -3.386 1.00 95.75 84 HIS A O 1
ATOM 725 N N . ARG A 1 85 ? 3.103 -7.391 -3.729 1.00 95.06 85 ARG A N 1
ATOM 726 C CA . ARG A 1 85 ? 3.165 -5.937 -3.975 1.00 95.06 85 ARG A CA 1
ATOM 727 C C . ARG A 1 85 ? 3.527 -5.157 -2.717 1.00 95.06 85 ARG A C 1
ATOM 729 O O . ARG A 1 85 ? 4.129 -4.088 -2.823 1.00 95.06 85 ARG A O 1
ATOM 736 N N . GLU A 1 86 ? 3.133 -5.670 -1.561 1.00 91.94 86 GLU A N 1
ATOM 737 C CA . GLU A 1 86 ? 3.456 -5.169 -0.232 1.00 91.94 86 GLU A CA 1
ATOM 738 C C . GLU A 1 86 ? 4.964 -5.165 0.012 1.00 91.94 86 GLU A C 1
ATOM 740 O O . GLU A 1 86 ? 5.506 -4.105 0.323 1.00 91.94 86 GLU A O 1
ATOM 745 N N . LEU A 1 87 ? 5.651 -6.277 -0.266 1.00 95.06 87 LEU A N 1
ATOM 746 C CA . LEU A 1 87 ? 7.100 -6.400 -0.077 1.00 95.06 87 LEU A CA 1
ATOM 747 C C . LEU A 1 87 ? 7.889 -5.507 -1.043 1.00 95.06 87 LEU A C 1
ATOM 749 O O . LEU A 1 87 ? 8.913 -4.936 -0.684 1.00 95.06 87 LEU A O 1
ATOM 753 N N . ARG A 1 88 ? 7.379 -5.307 -2.264 1.00 94.19 88 ARG A N 1
ATOM 754 C CA . ARG A 1 88 ? 8.009 -4.439 -3.279 1.00 94.19 88 ARG A CA 1
ATOM 755 C C . ARG A 1 88 ? 7.651 -2.953 -3.145 1.00 94.19 88 ARG A C 1
ATOM 757 O O . ARG A 1 88 ? 8.043 -2.136 -3.983 1.00 94.19 88 ARG A O 1
ATOM 764 N N . GLY A 1 89 ? 6.856 -2.576 -2.141 1.00 92.75 89 GLY A N 1
ATOM 765 C CA . GLY A 1 89 ? 6.438 -1.189 -1.931 1.00 92.75 89 GLY A CA 1
ATOM 766 C C . GLY A 1 89 ? 5.593 -0.620 -3.080 1.00 92.75 89 GLY A C 1
ATOM 767 O O . GLY A 1 89 ? 5.708 0.562 -3.409 1.00 92.75 89 GLY A O 1
ATOM 768 N N . LEU A 1 90 ? 4.767 -1.454 -3.721 1.00 92.6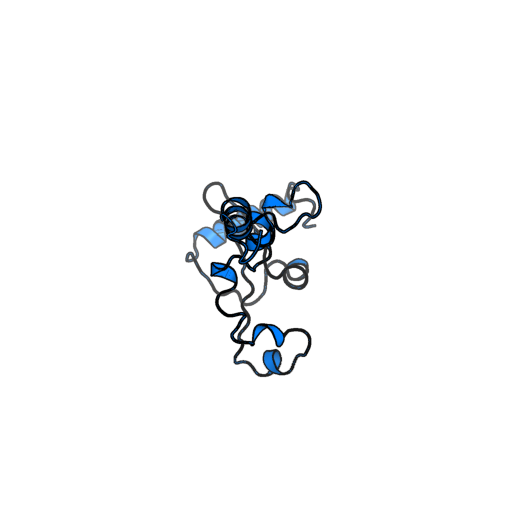2 90 LEU A N 1
ATOM 769 C CA . LEU A 1 90 ? 3.857 -1.071 -4.813 1.00 92.62 90 LEU A CA 1
ATOM 770 C C . LEU A 1 90 ? 2.435 -0.746 -4.331 1.00 92.62 90 LEU A C 1
ATOM 772 O O . LEU A 1 90 ? 1.582 -0.345 -5.133 1.00 92.62 90 LEU A O 1
ATOM 776 N N . THR A 1 91 ? 2.173 -0.923 -3.035 1.00 90.69 91 THR A N 1
ATOM 777 C CA . THR A 1 91 ? 0.959 -0.448 -2.359 1.00 90.69 91 THR A CA 1
ATOM 778 C C . THR A 1 91 ? 0.960 1.080 -2.263 1.00 90.69 91 THR A C 1
ATOM 780 O O . THR A 1 91 ? 1.987 1.731 -2.447 1.00 90.69 91 THR A O 1
ATOM 783 N N . SER A 1 92 ? -0.193 1.683 -1.969 1.00 87.50 92 SER A N 1
ATOM 784 C CA . SER A 1 92 ? -0.319 3.140 -1.801 1.00 87.50 92 SER A CA 1
ATOM 785 C C . SER A 1 92 ? 0.646 3.691 -0.742 1.00 87.50 92 SER A C 1
ATOM 787 O O . SER A 1 92 ? 1.333 4.682 -0.985 1.00 87.50 92 SER A O 1
ATOM 789 N N . THR A 1 93 ? 0.760 3.013 0.402 1.00 88.50 93 THR A N 1
ATOM 790 C CA . THR A 1 93 ? 1.719 3.361 1.461 1.00 88.50 93 THR A CA 1
ATOM 791 C C . THR A 1 93 ? 3.163 3.162 1.017 1.00 88.50 93 THR A C 1
ATOM 793 O O . THR A 1 93 ? 3.986 4.041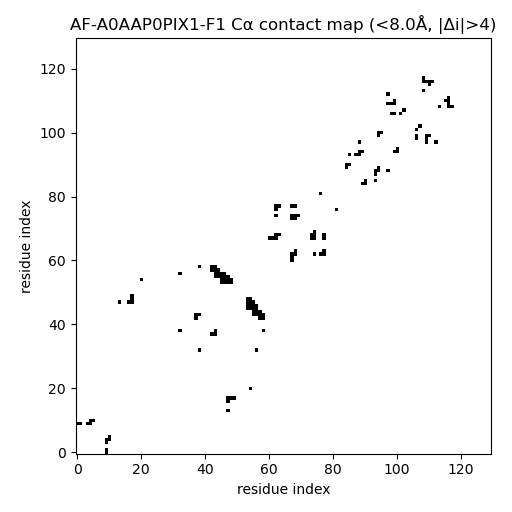 1.262 1.00 88.50 93 THR A O 1
ATOM 796 N N . GLY A 1 94 ? 3.469 2.069 0.308 1.00 91.06 94 GLY A N 1
ATOM 797 C CA . GLY A 1 94 ? 4.805 1.834 -0.244 1.00 91.06 94 GLY A CA 1
ATOM 798 C C . GLY A 1 94 ? 5.232 2.937 -1.216 1.00 91.06 94 GLY A C 1
ATOM 799 O O . GLY A 1 94 ? 6.318 3.496 -1.085 1.00 91.06 94 GLY A O 1
ATOM 800 N N . LYS A 1 95 ? 4.339 3.347 -2.125 1.00 91.81 95 LYS A N 1
ATOM 801 C CA . LYS A 1 95 ? 4.569 4.478 -3.038 1.00 91.81 95 LYS A CA 1
ATOM 802 C C . LYS A 1 95 ? 4.775 5.797 -2.290 1.00 91.81 95 LYS A C 1
ATOM 804 O O . LYS A 1 95 ? 5.652 6.569 -2.675 1.00 91.81 95 LYS A O 1
ATOM 809 N N . LYS A 1 96 ? 4.010 6.041 -1.216 1.00 90.81 96 LYS A N 1
ATOM 810 C CA . LYS A 1 96 ? 4.168 7.231 -0.366 1.00 90.81 96 LYS A CA 1
ATOM 811 C C . LYS A 1 96 ? 5.548 7.273 0.285 1.00 90.81 96 LYS A C 1
ATOM 813 O O . LYS A 1 96 ? 6.229 8.284 0.164 1.00 90.81 96 LYS A O 1
ATOM 818 N N . TYR A 1 97 ? 5.962 6.184 0.930 1.00 92.06 97 TYR A N 1
ATOM 819 C CA . TYR A 1 97 ? 7.281 6.080 1.559 1.00 92.06 97 TYR A CA 1
ATOM 820 C C . TYR A 1 97 ? 8.418 6.251 0.540 1.00 92.06 97 TYR A C 1
ATOM 822 O O . TYR A 1 97 ? 9.390 6.951 0.800 1.00 92.06 97 TYR A O 1
ATOM 830 N N . ARG A 1 98 ? 8.259 5.697 -0.668 1.00 93.12 98 ARG A N 1
ATOM 831 C CA . ARG A 1 98 ? 9.223 5.836 -1.771 1.00 93.12 98 ARG A CA 1
ATOM 832 C C . ARG A 1 98 ? 9.270 7.234 -2.408 1.00 93.12 98 ARG A C 1
ATOM 834 O O . ARG A 1 98 ? 10.058 7.434 -3.327 1.00 93.12 98 ARG A O 1
ATOM 841 N N . GLY A 1 99 ? 8.425 8.176 -1.983 1.00 92.44 99 GLY A N 1
ATOM 842 C CA . GLY A 1 99 ? 8.371 9.525 -2.553 1.00 92.44 99 GLY A CA 1
ATOM 843 C C . GLY A 1 99 ? 7.752 9.594 -3.955 1.00 92.44 99 GLY A C 1
ATOM 844 O O . GLY A 1 99 ? 7.975 10.566 -4.670 1.00 92.44 99 GLY A O 1
ATOM 845 N N . LEU A 1 100 ? 6.965 8.586 -4.353 1.00 92.62 100 LEU A N 1
ATOM 846 C CA . LEU A 1 100 ? 6.364 8.472 -5.692 1.00 92.62 100 LEU A CA 1
ATOM 847 C C . LEU A 1 100 ? 4.964 9.095 -5.804 1.00 92.62 100 LEU A C 1
ATOM 849 O O . LEU A 1 100 ? 4.346 9.023 -6.864 1.00 92.62 100 LEU A O 1
ATOM 853 N N . CYS A 1 101 ? 4.437 9.668 -4.718 1.00 91.25 101 CYS A N 1
ATOM 854 C CA . CYS A 1 101 ? 3.126 10.325 -4.717 1.00 91.25 101 CYS A CA 1
ATOM 855 C C . CYS A 1 101 ? 3.135 11.736 -5.324 1.00 91.25 101 CYS A C 1
ATOM 857 O O . CYS A 1 101 ? 2.068 12.215 -5.686 1.00 91.25 101 CYS A O 1
ATOM 859 N N . GLY A 1 102 ? 4.293 12.397 -5.408 1.00 88.56 102 GLY A N 1
ATOM 860 C CA . GLY A 1 102 ? 4.421 13.737 -5.986 1.00 88.56 102 GLY A CA 1
ATOM 861 C C . GLY A 1 102 ? 5.161 13.723 -7.321 1.00 88.56 102 GLY A C 1
ATOM 862 O O . GLY A 1 102 ? 5.874 12.769 -7.636 1.00 88.56 102 GLY A O 1
ATOM 863 N N . ASN A 1 103 ? 4.985 14.776 -8.116 1.00 90.75 103 ASN A N 1
ATOM 864 C CA . ASN A 1 103 ? 5.565 14.948 -9.452 1.00 90.75 103 ASN A CA 1
ATOM 865 C C . ASN A 1 103 ? 6.438 16.210 -9.508 1.00 90.75 103 ASN A C 1
ATOM 867 O O . ASN A 1 103 ? 6.416 17.018 -8.585 1.00 90.75 103 ASN A O 1
ATOM 871 N N . GLY A 1 104 ? 7.220 16.367 -10.578 1.00 91.94 104 GLY A N 1
ATOM 872 C CA . GLY A 1 104 ? 8.031 17.566 -10.809 1.00 91.94 104 GLY A CA 1
ATOM 873 C C . GLY A 1 104 ? 9.424 17.533 -10.175 1.00 91.94 104 GLY A C 1
ATOM 874 O O . GLY A 1 104 ? 9.935 16.473 -9.794 1.00 91.94 104 GLY A O 1
ATOM 875 N N . HIS A 1 105 ? 10.044 18.714 -10.088 1.00 92.56 105 HIS A N 1
ATOM 876 C CA . HIS A 1 105 ? 11.464 18.872 -9.759 1.00 92.56 105 HIS A CA 1
ATOM 877 C C . HIS A 1 105 ? 11.837 18.306 -8.380 1.00 92.56 105 HIS A C 1
ATOM 879 O O . HIS A 1 105 ? 12.922 17.759 -8.225 1.00 92.56 105 HIS A O 1
ATOM 885 N N . LEU A 1 106 ? 10.938 18.331 -7.392 1.00 92.50 106 LEU A N 1
ATOM 886 C CA . LEU A 1 106 ? 11.208 17.768 -6.059 1.00 92.50 106 LEU A CA 1
ATOM 887 C C . LEU A 1 106 ? 11.295 16.233 -6.052 1.00 92.50 106 LEU A C 1
ATOM 889 O O . LEU A 1 106 ? 11.860 15.642 -5.137 1.00 92.50 106 LEU A O 1
ATOM 893 N N . HIS A 1 107 ? 10.760 15.571 -7.080 1.00 92.12 107 HIS A N 1
ATOM 894 C CA . HIS A 1 107 ? 10.612 14.115 -7.123 1.00 92.12 107 HIS A CA 1
ATOM 895 C C . HIS A 1 107 ? 11.481 13.441 -8.191 1.00 92.12 107 HIS A C 1
ATOM 897 O O . HIS A 1 107 ? 11.420 12.219 -8.345 1.00 92.12 107 HIS A O 1
ATOM 903 N N . HIS A 1 108 ? 12.299 14.199 -8.926 1.00 91.31 108 HIS A N 1
ATOM 904 C CA . HIS A 1 108 ? 13.110 13.656 -10.018 1.00 91.31 108 HIS A CA 1
ATOM 905 C C . HIS A 1 108 ? 14.135 12.619 -9.523 1.00 91.31 108 HIS A C 1
ATOM 907 O O . HIS A 1 108 ? 14.292 11.572 -10.142 1.00 91.31 108 HIS A O 1
ATOM 913 N N . LYS A 1 109 ? 14.753 12.833 -8.348 1.00 92.94 109 LYS A N 1
ATOM 914 C CA . LYS A 1 109 ? 15.702 11.871 -7.750 1.00 92.94 109 LYS A CA 1
ATOM 915 C C . LYS A 1 109 ? 15.055 10.599 -7.193 1.00 92.94 109 LYS A C 1
ATOM 917 O O . LYS A 1 109 ? 15.759 9.664 -6.821 1.00 92.94 109 LYS A O 1
ATOM 922 N N . ALA A 1 110 ? 13.726 10.555 -7.103 1.00 92.31 110 ALA A N 1
ATOM 923 C CA . ALA A 1 110 ? 12.993 9.375 -6.657 1.00 92.31 110 ALA A CA 1
ATOM 924 C C . ALA A 1 110 ? 12.528 8.487 -7.826 1.00 92.31 110 ALA A C 1
ATOM 926 O O . ALA A 1 110 ? 12.011 7.395 -7.578 1.00 92.31 110 ALA A O 1
ATOM 927 N N . ARG A 1 111 ? 12.698 8.929 -9.083 1.00 93.12 111 ARG A N 1
ATOM 928 C CA . ARG A 1 111 ? 12.154 8.270 -10.278 1.00 93.12 111 ARG A CA 1
ATOM 929 C C . ARG A 1 111 ? 13.244 7.695 -11.194 1.00 93.12 111 ARG A C 1
ATOM 931 O O . ARG A 1 111 ? 14.199 8.403 -11.493 1.00 93.12 111 ARG A O 1
ATOM 938 N N . PRO A 1 112 ? 13.082 6.451 -11.695 1.00 92.00 112 PRO A N 1
ATOM 939 C CA . PRO A 1 112 ? 11.990 5.501 -11.408 1.00 92.00 112 PRO A CA 1
ATOM 940 C C . PRO A 1 112 ? 12.102 4.855 -10.009 1.00 92.00 112 PRO A C 1
ATOM 942 O O . PRO A 1 112 ? 11.108 4.435 -9.411 1.00 92.00 112 PRO A O 1
ATOM 945 N N . SER A 1 113 ? 13.314 4.819 -9.460 1.00 94.50 113 SER A N 1
ATOM 946 C CA . SER A 1 113 ? 13.624 4.535 -8.059 1.00 94.50 113 SER A CA 1
ATOM 947 C C . SER A 1 113 ? 14.911 5.272 -7.690 1.00 94.50 113 SER A C 1
ATOM 949 O O . SER A 1 113 ? 15.736 5.521 -8.565 1.00 94.50 113 SER A O 1
ATOM 951 N N . ARG A 1 114 ? 15.127 5.575 -6.402 1.00 93.62 114 ARG A N 1
ATOM 952 C CA . ARG A 1 114 ? 16.362 6.242 -5.943 1.00 93.62 114 ARG A CA 1
ATOM 953 C C . ARG A 1 114 ? 17.624 5.502 -6.392 1.00 93.62 114 ARG A C 1
ATOM 955 O O . ARG A 1 114 ? 18.570 6.126 -6.854 1.00 93.62 114 ARG A O 1
ATOM 962 N N . THR A 1 115 ? 17.615 4.172 -6.303 1.00 95.50 115 THR A N 1
ATOM 963 C CA . THR A 1 115 ? 18.732 3.330 -6.742 1.00 95.50 115 THR A CA 1
ATOM 964 C C . THR A 1 115 ? 18.935 3.396 -8.252 1.00 95.50 115 THR A C 1
ATOM 966 O O . THR A 1 115 ? 20.071 3.491 -8.695 1.00 95.50 115 THR A O 1
ATOM 969 N N . ALA A 1 116 ? 17.863 3.376 -9.050 1.00 95.62 116 ALA A N 1
ATOM 970 C CA . ALA A 1 116 ? 17.975 3.498 -10.502 1.00 95.62 116 ALA A CA 1
ATOM 971 C C . ALA A 1 116 ? 18.551 4.862 -10.907 1.00 95.62 116 ALA A C 1
ATOM 973 O O . ALA A 1 116 ? 19.455 4.918 -11.736 1.00 95.62 116 ALA A O 1
ATOM 974 N N . THR A 1 117 ? 18.098 5.947 -10.273 1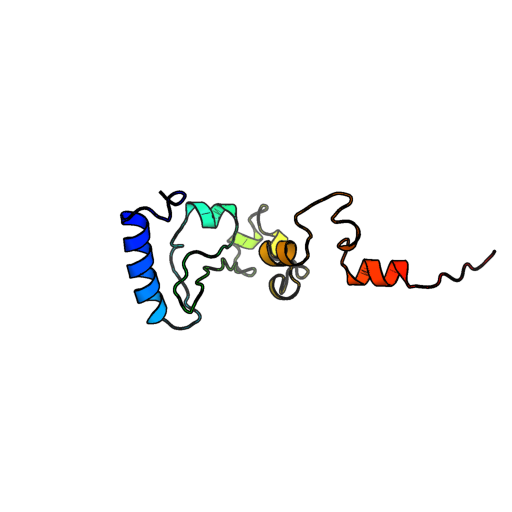.00 95.56 117 THR A N 1
ATOM 975 C CA . THR A 1 117 ? 18.648 7.286 -10.512 1.00 95.56 117 THR A CA 1
ATOM 976 C C . THR A 1 117 ? 20.110 7.380 -10.084 1.00 95.56 117 THR A C 1
ATOM 978 O O . THR A 1 117 ? 20.926 7.935 -10.811 1.00 95.56 117 THR A O 1
ATOM 981 N N . TRP A 1 118 ? 20.464 6.828 -8.919 1.00 95.94 118 TRP A N 1
ATOM 982 C CA . TRP A 1 118 ? 21.850 6.806 -8.456 1.00 95.94 118 TRP A CA 1
ATOM 983 C C . TRP A 1 118 ? 22.744 6.031 -9.429 1.00 95.94 118 TRP A C 1
ATOM 985 O O . TRP A 1 118 ? 23.765 6.563 -9.848 1.00 95.94 118 TRP A O 1
ATOM 995 N N . LYS A 1 119 ? 22.328 4.836 -9.868 1.00 96.88 119 LYS A N 1
ATOM 996 C CA . LYS A 1 119 ? 23.066 4.063 -10.875 1.00 96.88 119 LYS A CA 1
ATOM 997 C C . LYS A 1 119 ? 23.245 4.868 -12.158 1.00 96.88 119 LYS A C 1
ATOM 999 O O . LYS A 1 119 ? 24.369 5.014 -12.608 1.00 96.88 119 LYS A O 1
ATOM 1004 N N . SER A 1 120 ? 22.177 5.453 -12.699 1.00 93.62 120 SER A N 1
ATOM 1005 C CA . SER A 1 120 ? 22.254 6.255 -13.927 1.00 93.62 120 SER A CA 1
ATOM 1006 C C . SER A 1 120 ? 23.211 7.444 -13.822 1.00 93.62 120 SER A C 1
ATOM 1008 O O . SER A 1 120 ? 23.904 7.731 -14.786 1.00 93.62 120 SER A O 1
ATOM 1010 N N . ASN A 1 121 ? 23.251 8.135 -12.679 1.00 93.81 121 ASN A N 1
ATOM 1011 C CA . ASN A 1 121 ? 24.104 9.316 -12.514 1.00 93.81 121 ASN A CA 1
ATOM 1012 C C . ASN A 1 121 ? 25.572 8.965 -12.240 1.00 93.81 121 ASN A C 1
ATOM 1014 O O . ASN A 1 121 ? 26.439 9.784 -12.508 1.00 93.81 121 ASN A O 1
ATOM 1018 N N . ASN A 1 122 ? 25.844 7.790 -11.660 1.00 95.12 122 ASN A N 1
ATOM 1019 C CA . ASN A 1 122 ? 27.196 7.383 -11.258 1.00 95.12 122 ASN A CA 1
ATOM 1020 C C . ASN A 1 122 ? 27.821 6.342 -12.199 1.00 95.12 122 ASN A C 1
ATOM 1022 O O . ASN A 1 122 ? 28.988 5.999 -12.037 1.00 95.12 122 ASN A O 1
ATOM 1026 N N . THR A 1 123 ? 27.066 5.813 -13.166 1.00 95.81 123 THR A N 1
ATOM 1027 C CA . THR A 1 123 ? 27.619 4.914 -14.186 1.00 95.81 123 THR A CA 1
ATOM 1028 C C . THR A 1 123 ? 28.421 5.745 -15.176 1.00 95.81 123 THR A C 1
ATOM 1030 O O . THR A 1 123 ? 27.866 6.636 -15.814 1.00 95.81 123 THR A O 1
ATOM 1033 N N . LEU A 1 124 ? 29.710 5.439 -15.320 1.00 94.50 124 LEU A N 1
ATOM 1034 C CA . LEU A 1 124 ? 30.562 6.037 -16.343 1.00 94.50 124 LEU A CA 1
ATOM 1035 C C . LEU A 1 124 ? 30.196 5.441 -17.712 1.00 94.50 124 LEU A C 1
ATOM 1037 O O . LEU A 1 124 ? 30.346 4.229 -17.896 1.00 94.50 124 LEU A O 1
ATOM 1041 N N . PRO A 1 125 ? 29.695 6.242 -18.669 1.00 92.31 125 PRO A N 1
ATOM 1042 C CA . PRO A 1 125 ? 29.443 5.749 -20.011 1.00 92.31 125 PRO A CA 1
ATOM 1043 C C . PRO A 1 125 ? 30.766 5.631 -20.772 1.00 92.31 125 PRO A C 1
ATOM 1045 O O . PRO A 1 125 ? 31.575 6.559 -20.783 1.00 92.31 125 PRO A O 1
ATOM 1048 N N . PHE A 1 126 ? 30.953 4.513 -21.470 1.00 92.81 126 PHE A N 1
ATOM 1049 C CA . PHE A 1 126 ? 32.032 4.325 -22.439 1.00 92.81 126 PHE A CA 1
ATOM 1050 C C . PHE A 1 126 ? 31.419 4.193 -23.840 1.00 92.81 126 PHE A C 1
ATOM 1052 O O . PHE A 1 126 ? 31.067 3.086 -24.252 1.00 92.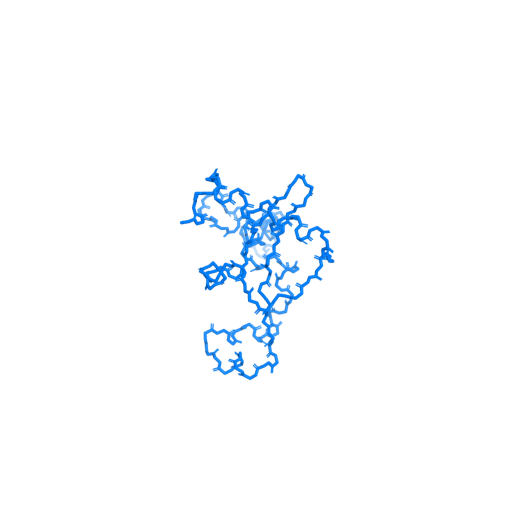81 126 PHE A O 1
ATOM 1059 N N . PRO A 1 127 ? 31.211 5.315 -24.559 1.00 92.38 127 PRO A N 1
ATOM 1060 C CA . PRO A 1 127 ? 30.755 5.283 -25.942 1.00 92.38 127 PRO A CA 1
ATOM 1061 C C . PRO A 1 127 ? 31.739 4.510 -26.824 1.00 92.38 127 PRO A C 1
ATOM 1063 O O . PRO A 1 127 ? 32.950 4.611 -26.639 1.00 92.38 127 PRO A O 1
ATOM 1066 N N . ARG A 1 128 ? 31.220 3.755 -27.800 1.00 90.44 128 ARG A N 1
ATOM 1067 C CA . ARG A 1 128 ? 32.047 2.989 -28.750 1.00 90.44 128 ARG A CA 1
ATOM 1068 C C . ARG A 1 128 ? 32.922 3.896 -29.621 1.00 90.44 128 ARG A C 1
ATOM 1070 O O . ARG A 1 128 ? 34.039 3.522 -29.953 1.00 90.44 128 ARG A O 1
ATOM 1077 N N . TYR A 1 129 ? 32.404 5.071 -29.961 1.00 91.75 129 TYR A N 1
ATOM 1078 C CA . TYR A 1 129 ? 33.096 6.116 -30.707 1.00 91.75 129 TYR A CA 1
ATOM 1079 C C . TYR A 1 129 ? 33.006 7.417 -29.908 1.00 91.75 129 TYR A C 1
ATOM 1081 O O . TYR A 1 129 ? 31.982 7.658 -29.261 1.00 91.75 129 TYR A O 1
ATOM 1089 N N . ARG A 1 130 ? 34.076 8.211 -29.929 1.00 78.00 130 ARG A N 1
ATOM 1090 C CA . ARG A 1 130 ? 34.126 9.559 -29.355 1.00 78.00 130 ARG A CA 1
ATOM 1091 C C . ARG A 1 130 ? 34.118 10.591 -30.464 1.00 78.00 130 ARG A C 1
ATOM 1093 O O . ARG A 1 130 ? 34.776 10.314 -31.489 1.00 78.00 130 ARG A O 1
#

Sequence (130 aa):
MWRMKQSDAMRFTQRVRCWEYRQQPSMVRVTRPTRPDKARRLGYKAKQQDSTYKYFEVILIDPAHNAIRNDPRINWICNPVHKHRELRGLTSTGKKYRGLCGNGHLHHKARPSRTATWKSNNTLPFPRYR

Solvent-accessible surface area (backbone atoms only — not comparable to full-atom values): 8364 Å² total; per-residue (Å²): 114,92,85,51,58,83,41,67,71,44,42,52,56,48,51,57,47,50,57,56,54,69,78,47,67,98,76,75,92,75,95,69,68,99,46,58,84,51,46,80,72,61,50,56,58,79,75,51,66,62,100,87,51,76,42,67,59,77,71,81,82,64,63,86,40,63,76,42,59,70,33,86,91,56,28,73,60,53,41,77,92,49,58,68,34,70,83,70,33,69,38,74,66,33,28,49,76,56,45,64,78,59,76,60,85,92,26,51,66,32,46,93,32,49,66,57,35,50,50,66,76,69,56,81,84,78,69,96,70,134

Organism: NCBI:txid461633

Nearest PDB structures (foldseek):
  7qiz-assembly1_P  TM=9.893E-01  e=5.474E-15  Solanum lycopersicum
  8b2l-assembly1_F3  TM=9.882E-01  e=4.249E-14  Nicotiana tabacum
  6zj3-assembly1_Lb  TM=9.848E-01  e=8.110E-12  Euglena gracilis
  8rxh-assembly1_LM  TM=9.896E-01  e=9.245E-11  Leishmania major strain Friedlin
  4v8p-assembly4_GL  TM=9.577E-01  e=4.570E-11  Tetrahymena thermophila

InterPro domains:
  IPR000439 Large ribosomal subunit protein eL15 [PF00827] (1-48)
  IPR000439 Large ribosomal subunit protein eL15 [PF00827] (49-116)
  IPR000439 Large ribosomal subunit protein eL15 [PTHR11847] (49-130)
  IPR000439 Large ribosomal subunit protein eL15 [SM01384] (1-119)
  IPR012678 Ribosomal protein uL23/eL15/eS24 core domain superfamily [SSF54189] (1-120)
  IPR024794 Large ribosomal subunit protein eL15 core domain superfamily [G3DSA:3.40.1120.10] (1-48)
  IPR024794 Large ribosomal subunit protein eL15 core domain superfamily [G3DSA:3.40.1120.10] (49-130)

Mean predicted aligned error: 5.55 Å

Radius of gyration: 20.82 Å; Cα contacts (8 Å, |Δi|>4): 85; chains: 1; bounding box: 53×37×55 Å

Secondary structure (DSSP, 8-state):
-TT-TTSHHHHHHHHHHHHHHHTS-SS---SS-S-HHHHHHHSEEEEEE-SS-EEEEE----TTSHHHHH-TTTGGGGSGGGTTTTTTT-SHHHHHHTTTT--SGGGGGGSS-HHHHHHHHHPPP--S--

pLDDT: mean 89.6, std 7.29, range [60.62, 96.88]